Protein AF-A0A7C6IRT8-F1 (afdb_monomer_lite)

Structure (mmCIF, N/CA/C/O backbone):
data_AF-A0A7C6IRT8-F1
#
_entry.id   AF-A0A7C6IRT8-F1
#
loop_
_atom_site.group_PDB
_atom_site.id
_atom_site.type_symbol
_atom_site.label_atom_id
_atom_site.label_alt_id
_atom_site.label_comp_id
_atom_site.label_asym_id
_atom_site.label_entity_id
_atom_site.label_seq_id
_atom_site.pdbx_PDB_ins_code
_atom_site.Cartn_x
_atom_site.Cartn_y
_atom_site.Cartn_z
_atom_site.occupancy
_atom_site.B_iso_or_equiv
_atom_site.auth_seq_id
_atom_site.auth_comp_id
_atom_site.auth_asym_id
_atom_site.auth_atom_id
_atom_site.pdbx_PDB_model_num
ATOM 1 N N . MET A 1 1 ? 8.964 13.235 -1.687 1.00 47.50 1 MET A N 1
ATOM 2 C CA . MET A 1 1 ? 7.563 13.634 -1.424 1.00 47.50 1 MET A CA 1
ATOM 3 C C . MET A 1 1 ? 6.724 12.363 -1.337 1.00 47.50 1 MET A C 1
ATOM 5 O O . MET A 1 1 ? 6.921 11.501 -2.180 1.00 47.50 1 MET A O 1
ATOM 9 N N . ARG A 1 2 ? 5.884 12.180 -0.308 1.00 62.62 2 ARG A N 1
ATOM 10 C CA . ARG A 1 2 ? 4.968 11.025 -0.193 1.00 62.62 2 ARG A CA 1
ATOM 11 C C . ARG A 1 2 ? 3.538 11.558 -0.228 1.00 62.62 2 ARG A C 1
ATOM 13 O O . ARG A 1 2 ? 3.167 12.300 0.674 1.00 62.62 2 ARG A O 1
ATOM 20 N N . LEU A 1 3 ? 2.786 11.213 -1.269 1.00 67.19 3 LEU A N 1
ATOM 21 C CA . LEU A 1 3 ? 1.378 11.576 -1.413 1.00 67.19 3 LEU A CA 1
ATOM 22 C C . LEU A 1 3 ? 0.522 10.491 -0.756 1.00 67.19 3 LEU A C 1
ATOM 24 O O . LEU A 1 3 ? 0.767 9.304 -0.961 1.00 67.19 3 LEU A O 1
ATOM 28 N N . LYS A 1 4 ? -0.455 10.898 0.051 1.00 70.56 4 LYS A N 1
ATOM 29 C CA . LYS A 1 4 ? -1.459 10.010 0.636 1.00 70.56 4 LYS A CA 1
ATOM 30 C C . LYS A 1 4 ? -2.807 10.697 0.512 1.00 70.56 4 LYS A C 1
ATOM 32 O O . LYS A 1 4 ? -2.916 11.867 0.866 1.00 70.56 4 LYS A O 1
ATOM 37 N N . VAL A 1 5 ? -3.795 9.971 0.015 1.00 76.50 5 VAL A N 1
ATOM 38 C CA . VAL A 1 5 ? -5.191 10.407 -0.037 1.00 76.50 5 VAL A CA 1
ATOM 39 C C . VAL A 1 5 ? -5.967 9.434 0.837 1.00 76.50 5 VAL A C 1
ATOM 41 O O . VAL A 1 5 ? -5.818 8.224 0.676 1.00 76.50 5 VAL A O 1
ATOM 44 N N . ILE A 1 6 ? -6.713 9.958 1.804 1.00 81.56 6 ILE A N 1
ATOM 45 C CA . ILE A 1 6 ? -7.528 9.180 2.738 1.00 81.56 6 ILE A CA 1
ATOM 46 C C . ILE A 1 6 ? -8.950 9.710 2.595 1.00 81.56 6 ILE A C 1
ATOM 48 O O . ILE A 1 6 ? -9.145 10.921 2.641 1.00 81.56 6 ILE A O 1
ATOM 52 N N . CYS A 1 7 ? -9.909 8.819 2.361 1.00 80.31 7 CYS A N 1
ATOM 53 C CA . CYS A 1 7 ? -11.307 9.195 2.129 1.00 80.31 7 CYS A CA 1
ATOM 54 C C . CYS A 1 7 ? -12.180 9.036 3.385 1.00 80.31 7 CYS A C 1
ATOM 56 O O . CYS A 1 7 ? -13.287 9.559 3.417 1.00 80.31 7 CYS A O 1
ATOM 58 N N . ASP A 1 8 ? -11.685 8.318 4.391 1.00 84.50 8 ASP A N 1
ATOM 59 C CA . ASP A 1 8 ? -12.349 7.959 5.643 1.00 84.50 8 ASP A CA 1
ATOM 60 C C . ASP A 1 8 ? -11.528 8.470 6.838 1.00 84.50 8 ASP A C 1
ATOM 62 O O . ASP A 1 8 ? -10.759 7.752 7.488 1.00 84.50 8 ASP A O 1
ATOM 66 N N . GLU A 1 9 ? -11.655 9.770 7.095 1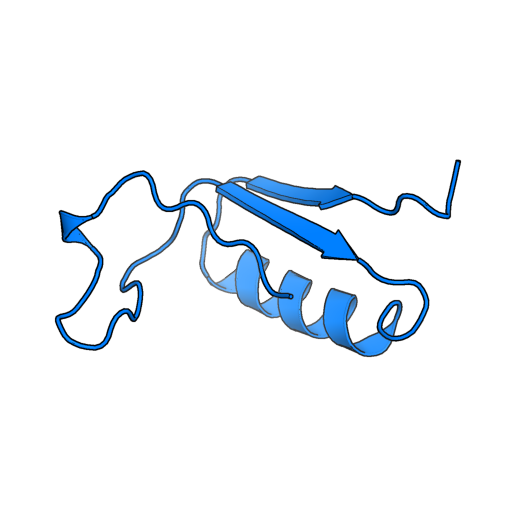.00 81.62 9 GLU A N 1
ATOM 67 C 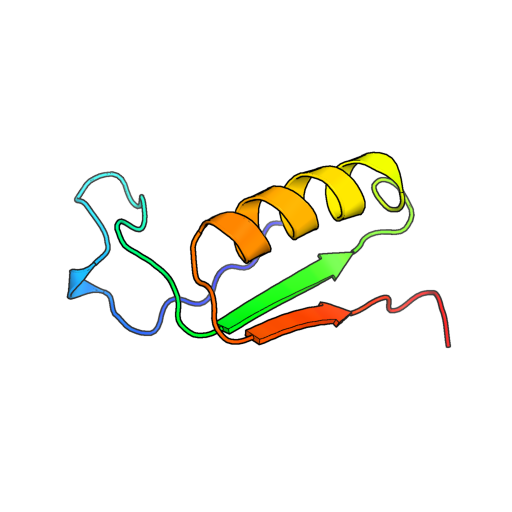CA . GLU 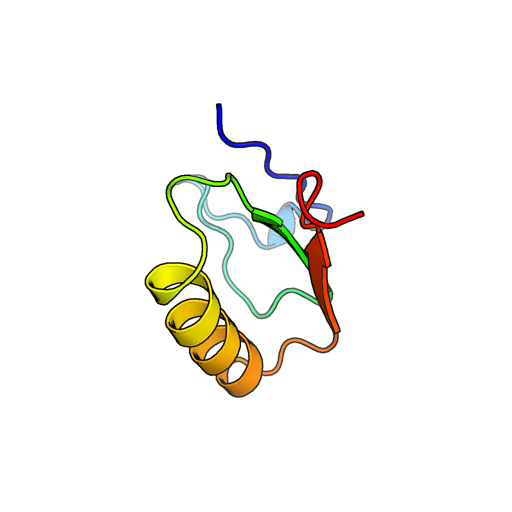A 1 9 ? -10.921 10.465 8.157 1.00 81.62 9 GLU A CA 1
ATOM 68 C C . GLU A 1 9 ? -11.269 9.941 9.558 1.00 81.62 9 GLU A C 1
ATOM 70 O O . GLU A 1 9 ? -10.438 10.015 10.463 1.00 81.62 9 GLU A O 1
ATOM 75 N N . GLU A 1 10 ? -12.444 9.334 9.741 1.00 84.94 10 GLU A N 1
ATOM 76 C CA . GLU A 1 10 ? -12.860 8.694 10.991 1.00 84.94 10 GLU A CA 1
ATOM 77 C C . GL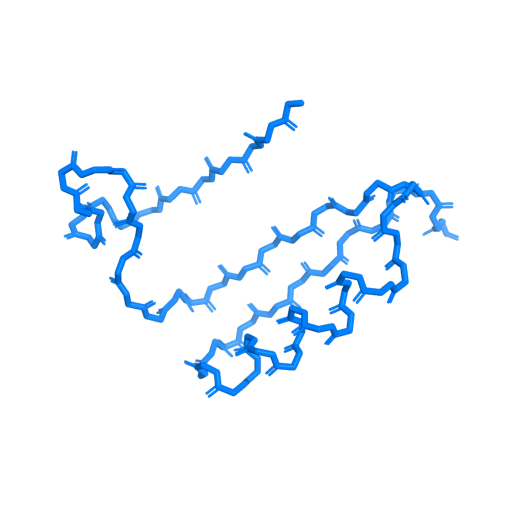U A 1 10 ? -11.935 7.542 11.420 1.00 84.94 10 GLU A C 1
ATOM 79 O O . GLU A 1 10 ? -11.799 7.260 12.613 1.00 84.94 10 GLU A O 1
ATOM 84 N N . ASN A 1 11 ? -11.248 6.912 10.462 1.00 84.25 11 ASN A N 1
ATOM 85 C CA . ASN A 1 11 ? -10.286 5.839 10.705 1.00 84.25 11 ASN A CA 1
ATOM 86 C C . ASN A 1 11 ? -8.860 6.368 10.940 1.00 84.25 11 ASN A C 1
ATOM 88 O O . ASN A 1 11 ? -7.919 5.593 11.154 1.00 84.25 11 ASN A O 1
ATOM 92 N N . VAL A 1 12 ? -8.666 7.689 10.932 1.00 85.81 12 VAL A N 1
ATOM 93 C CA . VAL A 1 12 ? -7.374 8.324 11.185 1.00 85.81 12 VAL A CA 1
ATOM 94 C C . VAL A 1 12 ? -7.262 8.684 12.662 1.00 85.81 12 VAL A C 1
ATOM 96 O O . VAL A 1 12 ? -7.961 9.532 13.204 1.00 85.81 12 VAL A O 1
ATOM 99 N N . SER A 1 13 ? -6.323 8.035 13.346 1.00 84.31 13 SER A N 1
ATOM 100 C CA . SER A 1 13 ? -6.005 8.377 14.734 1.00 84.31 13 SER A CA 1
ATOM 101 C C . SER A 1 13 ? -5.393 9.779 14.853 1.00 84.31 13 SER A C 1
ATOM 103 O O . SER A 1 13 ? -4.777 10.271 13.911 1.00 84.31 13 SER A O 1
ATOM 105 N N . GLN A 1 14 ? -5.446 10.377 16.050 1.00 78.50 14 GLN A N 1
ATOM 106 C CA . GLN A 1 14 ? -4.875 11.708 16.338 1.00 78.50 14 GLN A CA 1
ATOM 107 C C . GLN A 1 14 ? -3.387 11.870 15.954 1.00 78.50 14 GLN A C 1
ATOM 109 O O . GLN A 1 14 ? -2.909 12.988 15.809 1.00 78.50 14 GLN A O 1
ATOM 114 N N . GLY A 1 15 ? -2.652 10.768 15.759 1.00 81.38 15 GLY A N 1
ATOM 115 C CA . GLY A 1 15 ? -1.270 10.764 15.266 1.00 81.38 15 GLY A CA 1
ATOM 116 C C . GLY A 1 15 ? -1.118 10.667 13.742 1.00 81.38 15 GLY A C 1
ATOM 117 O O . GLY A 1 15 ? -0.029 10.339 13.273 1.00 81.38 15 GLY A O 1
ATOM 118 N N . GLY A 1 16 ? -2.192 10.841 12.965 1.00 79.94 16 GLY A N 1
ATOM 119 C CA . GLY A 1 16 ? -2.178 10.728 11.501 1.00 79.94 16 GLY A CA 1
ATOM 120 C C . GLY A 1 16 ? -1.989 9.297 10.984 1.00 79.94 16 GLY A C 1
ATOM 121 O O . GLY A 1 16 ? -1.668 9.091 9.812 1.00 79.94 16 GLY A O 1
ATOM 122 N N . LYS A 1 17 ? -2.141 8.289 11.854 1.00 81.88 17 LYS A N 1
ATOM 123 C CA . LYS A 1 17 ? -2.076 6.877 11.460 1.00 81.88 17 LYS A CA 1
ATOM 124 C C . LYS A 1 17 ? -3.472 6.378 11.140 1.00 81.88 17 LYS A C 1
ATOM 126 O O . LYS A 1 17 ? -4.343 6.416 12.010 1.00 81.88 17 LYS A O 1
ATOM 131 N N . TYR A 1 18 ? -3.625 5.872 9.926 1.00 84.31 18 TYR A N 1
ATOM 132 C CA . TYR A 1 18 ? -4.793 5.115 9.509 1.00 84.31 18 TYR A CA 1
ATOM 133 C C . TYR A 1 18 ? -4.889 3.804 10.299 1.00 84.31 18 TYR A C 1
ATOM 135 O O . TYR A 1 18 ? -3.877 3.116 10.475 1.00 84.31 18 TYR A O 1
ATOM 143 N N . LYS A 1 19 ? -6.082 3.474 10.792 1.00 83.31 19 LYS A N 1
ATOM 144 C CA . LYS A 1 19 ? -6.381 2.237 11.514 1.00 83.31 19 LYS A CA 1
ATOM 145 C C . LYS A 1 19 ? -7.568 1.546 10.856 1.00 83.31 19 LYS A C 1
ATOM 147 O O . LYS A 1 19 ? -8.655 2.098 10.827 1.00 83.31 19 LYS A O 1
ATOM 152 N N . GLY A 1 20 ? -7.353 0.321 10.393 1.00 83.25 20 GLY A N 1
ATOM 153 C CA . GLY A 1 20 ? -8.363 -0.473 9.702 1.00 83.25 20 GLY A CA 1
ATOM 154 C C . GLY A 1 20 ? -7.810 -1.066 8.414 1.00 83.25 20 GLY A C 1
ATOM 155 O O . GLY A 1 20 ? -6.634 -0.880 8.086 1.00 83.25 20 GLY A O 1
ATOM 156 N N . THR A 1 21 ? -8.666 -1.783 7.695 1.00 83.88 21 THR A N 1
ATOM 157 C CA . THR A 1 21 ? -8.332 -2.345 6.387 1.00 83.88 21 THR A CA 1
ATOM 158 C C . THR A 1 21 ? -8.840 -1.395 5.304 1.00 83.88 21 THR A C 1
ATOM 160 O O . THR A 1 21 ? -10.056 -1.270 5.140 1.00 83.88 21 THR A O 1
ATOM 163 N N . PRO A 1 22 ? -7.945 -0.721 4.561 1.00 82.19 22 PRO A N 1
ATOM 164 C CA . PRO A 1 22 ? -8.364 0.137 3.468 1.00 82.19 22 PRO A CA 1
ATOM 165 C C . PRO A 1 22 ? -9.022 -0.697 2.365 1.00 82.19 22 PRO A C 1
ATOM 167 O O . PRO A 1 22 ? -8.675 -1.853 2.126 1.00 82.19 22 PRO A O 1
ATOM 170 N N . THR A 1 23 ? -9.978 -0.094 1.666 1.00 83.69 23 THR A N 1
ATOM 171 C CA . THR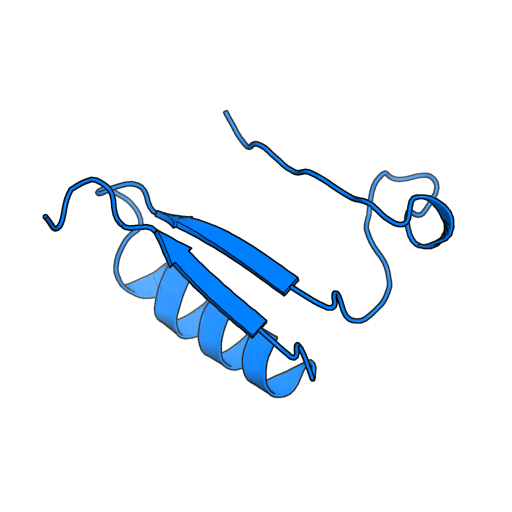 A 1 23 ? -10.660 -0.760 0.546 1.00 83.69 23 THR A CA 1
ATOM 172 C C . THR A 1 23 ? -9.754 -0.875 -0.680 1.00 83.69 23 THR A C 1
ATOM 174 O O . THR A 1 23 ? -9.744 -1.912 -1.341 1.00 83.69 23 THR A O 1
ATOM 177 N N . LEU A 1 24 ? -8.992 0.184 -0.956 1.00 83.19 24 LEU A N 1
ATOM 178 C CA . LEU A 1 24 ? -8.137 0.332 -2.126 1.00 83.19 24 LEU A CA 1
ATOM 179 C C . LEU A 1 24 ? -6.797 0.928 -1.691 1.00 83.19 24 LEU A C 1
ATOM 181 O O . LEU A 1 24 ? -6.764 1.924 -0.967 1.00 83.19 24 LEU A O 1
ATOM 185 N N . VAL A 1 25 ? -5.700 0.345 -2.167 1.00 82.94 25 VAL A N 1
ATOM 186 C CA . VAL A 1 25 ? -4.354 0.900 -2.003 1.00 82.94 25 VAL A CA 1
ATOM 187 C C . VAL A 1 25 ? -3.730 1.090 -3.380 1.00 82.94 25 VAL A C 1
ATOM 189 O O . VAL A 1 25 ? -3.643 0.145 -4.159 1.00 82.94 25 VAL A O 1
ATOM 192 N N . VAL A 1 26 ? -3.284 2.313 -3.670 1.00 83.19 26 VAL A N 1
ATOM 193 C CA . VAL A 1 26 ? -2.571 2.650 -4.908 1.00 83.19 26 VAL A CA 1
ATOM 194 C C . VAL A 1 26 ? -1.150 3.074 -4.563 1.00 83.19 26 VAL A C 1
ATOM 196 O O . VAL A 1 26 ? -0.948 4.032 -3.814 1.00 83.19 26 VAL A O 1
ATOM 199 N N . GLU A 1 27 ? -0.163 2.373 -5.111 1.00 80.50 27 GLU A N 1
ATOM 200 C CA . GLU A 1 27 ? 1.254 2.663 -4.904 1.00 80.50 27 GLU A CA 1
ATOM 201 C C . GLU A 1 27 ? 1.920 3.043 -6.226 1.00 80.50 27 GLU A C 1
ATOM 203 O O . GLU A 1 27 ? 1.948 2.265 -7.176 1.00 80.50 27 GLU A O 1
ATOM 208 N N . ILE A 1 28 ? 2.472 4.257 -6.280 1.00 80.25 28 ILE A N 1
ATOM 209 C CA . ILE A 1 28 ? 3.288 4.712 -7.408 1.00 80.25 28 ILE A CA 1
ATOM 210 C C . ILE A 1 28 ? 4.737 4.392 -7.072 1.00 80.25 28 ILE A C 1
ATOM 212 O O . ILE A 1 28 ? 5.299 4.952 -6.123 1.00 80.25 28 ILE A O 1
ATOM 216 N N . VAL A 1 29 ? 5.337 3.481 -7.829 1.00 77.81 29 VAL A N 1
ATOM 217 C CA . VAL A 1 29 ? 6.686 2.995 -7.542 1.00 77.81 29 VAL A CA 1
ATOM 218 C C . VAL A 1 29 ? 7.715 3.873 -8.234 1.00 77.81 29 VAL A C 1
ATOM 220 O O . VAL A 1 29 ? 7.606 4.180 -9.417 1.00 77.81 29 VAL A O 1
ATOM 223 N N . SER A 1 30 ? 8.726 4.306 -7.480 1.00 72.38 30 SER A N 1
ATOM 224 C CA . SER A 1 30 ? 9.894 4.967 -8.056 1.00 72.38 30 SER A CA 1
ATOM 225 C C . SER A 1 30 ? 10.920 3.929 -8.523 1.00 72.38 30 SER A C 1
ATOM 227 O O . SER A 1 30 ? 11.078 2.897 -7.859 1.00 72.38 30 SER A O 1
ATOM 229 N N . PRO A 1 31 ? 11.690 4.209 -9.588 1.00 67.38 31 PRO A N 1
ATOM 230 C CA . PRO A 1 31 ? 12.666 3.272 -10.156 1.00 67.38 31 PRO A CA 1
ATOM 231 C C . PRO A 1 31 ? 13.703 2.767 -9.142 1.00 67.38 31 PRO A C 1
ATOM 233 O O . PRO A 1 31 ? 14.195 1.648 -9.259 1.00 67.38 31 PRO A O 1
ATOM 236 N N . SER A 1 32 ? 14.006 3.561 -8.113 1.00 65.25 32 SER A N 1
ATOM 237 C CA . SER A 1 32 ? 14.995 3.259 -7.073 1.00 65.25 32 SER A CA 1
ATOM 238 C C . SER A 1 32 ? 14.522 2.290 -5.978 1.00 65.25 32 SER A C 1
ATOM 240 O O . SER A 1 32 ? 15.354 1.797 -5.221 1.00 65.25 32 SER A O 1
ATOM 242 N N . SER A 1 33 ? 13.221 1.994 -5.876 1.00 61.91 33 SER A N 1
ATOM 243 C CA . SER A 1 33 ? 12.639 1.171 -4.797 1.00 61.91 33 SER A CA 1
ATOM 244 C C . SER A 1 33 ? 11.803 -0.008 -5.313 1.00 61.91 33 SER A C 1
ATOM 246 O O . SER A 1 33 ? 10.967 -0.542 -4.589 1.00 61.91 33 SER A O 1
ATOM 248 N N . ARG A 1 34 ? 12.010 -0.405 -6.574 1.00 63.09 34 ARG A N 1
ATOM 249 C CA . ARG A 1 34 ? 11.109 -1.280 -7.341 1.00 63.09 34 ARG A CA 1
ATOM 250 C C . ARG A 1 34 ? 10.900 -2.674 -6.745 1.00 63.09 34 ARG A C 1
ATOM 252 O O . ARG A 1 34 ? 9.777 -3.082 -6.531 1.00 63.09 34 ARG A O 1
ATOM 259 N N . SER A 1 35 ? 11.940 -3.459 -6.495 1.00 59.38 35 SER A N 1
ATOM 260 C CA . SER A 1 35 ? 11.741 -4.920 -6.448 1.00 59.38 35 SER A CA 1
ATOM 261 C C . SER A 1 35 ? 11.517 -5.509 -5.052 1.00 59.38 35 SER A C 1
ATOM 263 O O . SER A 1 35 ? 10.676 -6.389 -4.898 1.00 59.38 35 SER A O 1
ATOM 265 N N . LYS A 1 36 ? 12.234 -5.049 -4.019 1.00 61.41 36 LYS A N 1
ATOM 266 C CA . LYS A 1 36 ? 12.108 -5.631 -2.663 1.00 61.41 36 LYS A CA 1
ATOM 267 C C . LYS A 1 36 ? 10.918 -5.090 -1.867 1.00 61.41 36 LYS A C 1
ATOM 269 O O . LYS A 1 36 ? 10.275 -5.849 -1.142 1.00 61.41 36 LYS A O 1
ATOM 274 N N . ASP A 1 37 ? 10.614 -3.803 -2.020 1.00 65.25 37 ASP A N 1
ATOM 275 C CA . ASP A 1 37 ? 9.532 -3.149 -1.277 1.00 65.25 37 ASP A CA 1
ATOM 276 C C . ASP A 1 37 ? 8.153 -3.586 -1.775 1.00 65.25 37 ASP A C 1
ATOM 278 O O . ASP A 1 37 ? 7.261 -3.803 -0.959 1.00 65.25 37 ASP A O 1
ATOM 282 N N . ILE A 1 38 ? 7.992 -3.771 -3.090 1.00 69.69 38 ILE A N 1
ATOM 283 C CA . ILE A 1 38 ? 6.711 -4.174 -3.681 1.00 69.69 38 ILE A CA 1
ATOM 284 C C . ILE A 1 38 ? 6.299 -5.561 -3.192 1.00 69.69 38 ILE A C 1
ATOM 286 O O . ILE A 1 38 ? 5.183 -5.717 -2.718 1.00 69.69 38 ILE A O 1
ATOM 290 N N . VAL A 1 39 ? 7.185 -6.561 -3.265 1.00 72.38 39 VAL A N 1
ATOM 291 C CA . VAL A 1 39 ? 6.836 -7.948 -2.899 1.00 72.38 39 VAL A CA 1
ATOM 292 C C . VAL A 1 39 ? 6.428 -8.041 -1.430 1.00 72.38 39 VAL A C 1
ATOM 294 O O . VAL A 1 39 ? 5.409 -8.642 -1.104 1.00 72.38 39 VAL A O 1
ATOM 297 N N . THR A 1 40 ? 7.188 -7.388 -0.549 1.00 76.06 40 THR A N 1
ATOM 298 C CA . THR A 1 40 ? 6.929 -7.415 0.896 1.00 76.06 40 THR A CA 1
ATOM 299 C C . THR A 1 40 ? 5.619 -6.707 1.249 1.00 76.06 40 THR A C 1
ATOM 301 O O . THR A 1 40 ? 4.851 -7.193 2.077 1.00 76.06 40 THR A O 1
ATOM 304 N N . LYS A 1 41 ? 5.341 -5.557 0.620 1.00 75.94 41 LYS A N 1
ATOM 305 C CA . LYS A 1 41 ? 4.100 -4.808 0.855 1.00 75.94 41 LYS A CA 1
ATOM 306 C C . LYS A 1 41 ? 2.888 -5.504 0.258 1.00 75.94 41 LYS A C 1
ATOM 308 O O . LYS A 1 41 ? 1.856 -5.553 0.914 1.00 75.94 41 LYS A O 1
ATOM 313 N N . LEU A 1 42 ? 3.019 -6.053 -0.947 1.00 77.81 42 LEU A N 1
ATOM 314 C CA . LEU A 1 42 ? 1.953 -6.775 -1.630 1.00 77.81 42 LEU A CA 1
ATOM 315 C C . LEU A 1 42 ? 1.479 -7.957 -0.784 1.00 77.81 42 LEU A C 1
ATOM 317 O O . LEU A 1 42 ? 0.288 -8.058 -0.516 1.00 77.81 42 LEU A O 1
ATOM 321 N N . ASP A 1 43 ? 2.401 -8.785 -0.288 1.00 80.00 43 ASP A N 1
ATOM 322 C CA . ASP A 1 43 ? 2.053 -9.936 0.553 1.00 80.00 43 ASP A CA 1
ATOM 323 C C . ASP A 1 43 ? 1.371 -9.498 1.863 1.00 80.00 43 ASP A C 1
ATOM 325 O O . ASP A 1 43 ? 0.307 -10.001 2.229 1.00 80.00 43 ASP A O 1
ATOM 329 N N . PHE A 1 44 ? 1.898 -8.458 2.519 1.00 81.94 44 PHE A N 1
ATOM 330 C CA . PHE A 1 44 ? 1.282 -7.889 3.720 1.00 81.94 44 PHE A CA 1
ATOM 331 C C . PHE A 1 44 ? -0.133 -7.345 3.461 1.00 81.94 44 PHE A C 1
ATOM 333 O O . PHE A 1 44 ? -1.051 -7.570 4.254 1.00 81.94 44 PHE A O 1
ATOM 340 N N . TYR A 1 45 ? -0.334 -6.632 2.350 1.00 79.69 45 TYR A N 1
ATOM 341 C CA . TYR A 1 45 ? -1.627 -6.054 1.991 1.00 79.69 45 TYR A CA 1
ATOM 342 C C . TYR A 1 45 ? -2.649 -7.115 1.584 1.00 79.69 45 TYR A C 1
ATOM 344 O O . TYR A 1 45 ? -3.810 -7.020 1.989 1.00 79.69 45 TYR A O 1
ATOM 352 N N . MET A 1 46 ? -2.214 -8.158 0.876 1.00 75.81 46 MET A N 1
ATOM 353 C CA . MET A 1 46 ? -3.055 -9.308 0.548 1.00 75.81 46 MET A CA 1
ATOM 354 C C . MET A 1 46 ? -3.514 -10.046 1.811 1.00 75.81 46 MET A C 1
ATOM 356 O O . MET A 1 46 ? -4.695 -10.362 1.940 1.00 75.81 46 MET A O 1
ATOM 360 N N . GLN A 1 47 ? -2.620 -10.254 2.781 1.00 82.44 47 GLN A N 1
ATOM 361 C CA . GLN A 1 47 ? -2.967 -10.887 4.060 1.00 82.44 47 GLN A CA 1
ATOM 362 C C . GLN A 1 47 ? -3.859 -10.003 4.948 1.00 82.44 47 GLN A C 1
ATOM 364 O O . GLN A 1 47 ? -4.620 -10.513 5.766 1.00 82.44 47 GLN A O 1
ATOM 369 N N . SER A 1 48 ? -3.806 -8.679 4.770 1.00 81.69 48 SER A N 1
ATOM 370 C CA . SER A 1 48 ? -4.600 -7.712 5.543 1.00 81.69 48 SER A CA 1
ATOM 371 C C . SER A 1 48 ? -6.076 -7.630 5.119 1.00 81.69 48 SER A C 1
ATOM 373 O O . SER A 1 48 ? -6.854 -6.917 5.758 1.00 81.69 48 SER A O 1
ATOM 375 N N . GLY A 1 49 ? -6.475 -8.332 4.051 1.00 82.44 49 GLY A N 1
ATOM 376 C CA . GLY A 1 49 ? -7.853 -8.348 3.547 1.00 82.44 49 GLY A CA 1
ATOM 377 C C . GLY A 1 49 ? -8.228 -7.131 2.696 1.00 82.44 49 GLY A C 1
ATOM 378 O O . GLY A 1 49 ? -9.409 -6.802 2.575 1.00 82.44 49 GLY A O 1
ATOM 379 N N . ILE A 1 50 ? -7.237 -6.441 2.127 1.00 83.88 50 ILE A N 1
ATOM 380 C CA . ILE A 1 50 ? -7.472 -5.341 1.186 1.00 83.88 50 ILE A CA 1
ATOM 381 C C . ILE A 1 50 ? -8.107 -5.913 -0.083 1.00 83.88 50 ILE A C 1
ATOM 383 O O . ILE A 1 50 ? -7.664 -6.938 -0.598 1.00 83.88 50 ILE A O 1
ATOM 387 N N . ARG A 1 51 ? -9.157 -5.254 -0.583 1.00 81.44 51 ARG A N 1
ATOM 388 C CA . ARG A 1 51 ? -9.895 -5.739 -1.758 1.00 81.44 51 ARG A CA 1
ATOM 389 C C . ARG A 1 51 ? -9.141 -5.482 -3.054 1.00 81.44 51 ARG A C 1
ATOM 391 O O . ARG A 1 51 ? -9.130 -6.339 -3.930 1.00 81.44 51 ARG A O 1
ATOM 398 N N . GLU A 1 52 ? -8.510 -4.318 -3.162 1.00 81.38 52 GLU A N 1
ATOM 399 C CA . GLU A 1 52 ? -7.829 -3.892 -4.380 1.00 81.38 52 GLU A CA 1
ATOM 400 C C . GLU A 1 52 ? -6.467 -3.266 -4.056 1.00 81.38 52 GLU A C 1
ATOM 402 O O . GLU A 1 52 ? -6.361 -2.337 -3.250 1.00 81.38 52 GLU A O 1
ATOM 407 N N . TYR A 1 53 ? -5.414 -3.769 -4.702 1.00 83.88 53 TYR A N 1
ATOM 408 C CA . TYR A 1 53 ? -4.062 -3.217 -4.632 1.00 83.88 53 TYR A CA 1
ATOM 409 C C . TYR A 1 53 ? -3.556 -2.943 -6.047 1.00 83.88 53 TYR A C 1
ATOM 411 O O . TYR A 1 53 ? -3.401 -3.865 -6.847 1.00 83.88 53 TYR A O 1
ATOM 419 N N . LEU A 1 54 ? -3.327 -1.667 -6.359 1.00 84.25 54 LEU A N 1
ATOM 420 C CA . LEU A 1 54 ? -2.870 -1.209 -7.665 1.00 84.25 54 LEU A CA 1
ATOM 421 C C . LEU A 1 54 ? -1.451 -0.660 -7.553 1.00 84.25 54 LEU A C 1
ATOM 423 O O . LEU A 1 54 ? -1.176 0.236 -6.754 1.00 84.25 54 LEU A O 1
ATOM 427 N N . ILE A 1 55 ? -0.563 -1.158 -8.406 1.00 81.38 55 ILE A N 1
ATOM 428 C CA . ILE A 1 55 ? 0.796 -0.642 -8.540 1.00 81.38 55 ILE A CA 1
ATOM 429 C C . ILE A 1 55 ? 0.889 0.093 -9.870 1.00 81.38 55 ILE A C 1
ATOM 431 O O . ILE A 1 55 ? 0.588 -0.470 -10.920 1.00 81.38 55 ILE A O 1
ATOM 435 N N . VAL A 1 56 ? 1.324 1.348 -9.818 1.00 81.94 56 VAL A N 1
ATOM 436 C CA . VAL A 1 56 ? 1.579 2.169 -11.001 1.00 81.94 56 VAL A CA 1
ATOM 437 C C . VAL A 1 56 ? 3.082 2.340 -11.146 1.00 81.94 56 VAL A C 1
ATOM 439 O O . VAL A 1 56 ? 3.727 2.967 -10.304 1.00 81.94 56 VAL A O 1
ATOM 442 N N . ASP A 1 57 ? 3.631 1.783 -12.221 1.00 81.50 57 ASP A N 1
ATOM 443 C CA . ASP A 1 57 ? 5.033 1.932 -12.594 1.00 81.50 57 ASP A CA 1
ATOM 444 C C . ASP A 1 57 ? 5.149 2.877 -13.803 1.00 81.50 57 ASP A C 1
ATOM 446 O O . ASP A 1 57 ? 4.882 2.459 -14.929 1.00 81.50 57 ASP A O 1
ATOM 450 N N . PRO A 1 58 ? 5.513 4.156 -13.601 1.00 75.81 58 PRO A N 1
ATOM 451 C CA . PRO A 1 58 ? 5.574 5.132 -14.689 1.00 75.81 58 PRO A CA 1
ATOM 452 C C . PRO A 1 58 ? 6.738 4.894 -15.664 1.00 75.81 58 PRO A C 1
ATOM 454 O O . PRO A 1 58 ? 6.710 5.416 -16.777 1.00 75.81 58 PRO A O 1
ATOM 457 N N . ASP A 1 59 ? 7.749 4.124 -15.257 1.00 75.75 59 ASP A N 1
ATOM 458 C CA . ASP A 1 59 ? 8.956 3.858 -16.045 1.00 75.75 59 ASP A CA 1
ATOM 459 C C . ASP A 1 59 ? 8.845 2.565 -16.867 1.00 75.75 59 ASP A C 1
ATOM 461 O O . ASP A 1 59 ? 9.704 2.292 -17.705 1.00 75.75 59 ASP A O 1
ATOM 465 N N . ASN A 1 60 ? 7.819 1.748 -16.618 1.00 65.12 60 ASN 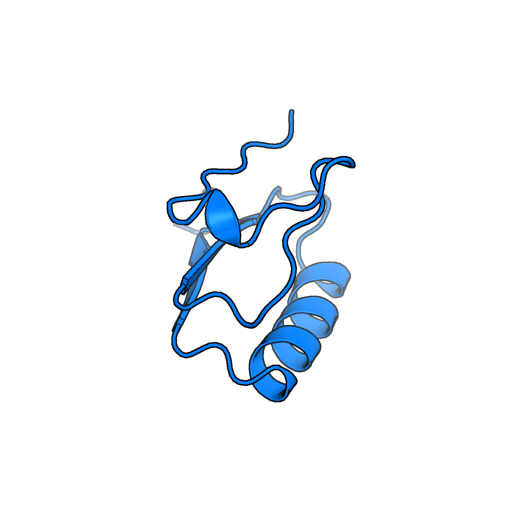A N 1
ATOM 466 C CA . ASN A 1 60 ? 7.509 0.559 -17.404 1.00 65.12 60 ASN A CA 1
ATOM 467 C C . ASN A 1 60 ? 6.265 0.850 -18.258 1.00 65.12 60 ASN A C 1
ATOM 469 O O . ASN A 1 60 ? 5.139 0.630 -17.814 1.00 65.12 60 ASN A O 1
ATOM 473 N N . LYS A 1 61 ? 6.484 1.430 -19.444 1.00 52.12 61 LYS A N 1
ATOM 474 C CA . LYS A 1 61 ? 5.436 1.702 -20.440 1.00 52.12 61 LYS A CA 1
ATOM 475 C C . LYS A 1 61 ? 5.030 0.451 -21.204 1.00 52.12 61 LYS A C 1
ATOM 477 O O . LYS A 1 61 ? 5.946 -0.290 -21.622 1.00 52.12 61 LYS A O 1
#

Sequence (61 aa):
MRLKVICDEENVSQGGKYKGTPTLVVEIVSPSSRSKDIVTKLDFYMQSGIREYLIVDPDNK

Foldseek 3Di:
DDDDDDPCCVQQDPVRDGHAQDQEAEAEDDPVRPDPVCVVVVVVNVVRPHNYYHYHYPPPD

Secondary structure (DSSP, 8-state):
------S-GGGB-TTS-B-S--SEEEEE--GGGHHHHHHHHHHHHHHTT-SEEEEE-TT--

Radius of gyration: 12.85 Å; chains: 1; bounding box: 28×24×37 Å

pLDDT: mean 76.76, std 8.67, range [47.5, 85.81]